Protein AF-A0A3N9MRG6-F1 (afdb_monomer)

Mean predicted aligned error: 3.32 Å

Solvent-accessible surface area (backbone atoms only — not comparable to full-atom values): 5656 Å² total; per-residue (Å²): 113,73,71,58,57,51,52,53,51,52,53,54,49,51,52,50,52,54,54,47,49,51,66,71,36,33,59,26,84,88,84,50,40,54,52,43,37,60,48,99,85,53,45,60,47,83,92,43,55,32,41,38,70,58,46,54,49,49,22,51,50,24,46,52,46,20,74,74,70,67,45,64,70,30,45,54,52,16,50,41,28,47,52,37,44,62,73,69,32,42,37,87,88,81,56,62,68,47,71,60,46,127

Secondary structure (DSSP, 8-state):
-HHHHHHHHHHHHHHHHHHHHHHHHSB-TTTSSB-S-B-TTSPBPTT--EEHHHHHHHHHHHHHHHHHH--HHHHHHHHHHHHHIIIIIB-TTT-SB-SEE-

pLDDT: mean 95.83, std 6.12, range [58.28, 98.81]

Radius of gyration: 15.61 Å; Cα contacts (8 Å, |Δi|>4): 118; chains: 1; bounding box: 28×28×54 Å

Sequence (102 aa):
MLRNNQLISELHGELKNLLGFWSEHAVDEEFGGFAGEVDSSGKMVPAAEKGLVLNARILWSFSVAYNFLKDEKYLELAHRAYQYLINFFWDKENGGLVWAVD

Structure (mmCIF, N/CA/C/O backbone):
data_AF-A0A3N9MRG6-F1
#
_entry.id   AF-A0A3N9MRG6-F1
#
loop_
_atom_site.group_PDB
_atom_site.id
_atom_site.type_symbol
_atom_site.label_atom_id
_atom_site.label_alt_id
_atom_site.label_comp_id
_atom_site.label_asym_id
_atom_site.label_entity_id
_atom_site.label_seq_id
_atom_site.pdbx_PDB_ins_code
_atom_site.Cartn_x
_atom_site.Cartn_y
_atom_site.Cartn_z
_atom_site.occupancy
_atom_site.B_iso_or_equiv
_atom_site.auth_seq_id
_atom_site.auth_comp_id
_atom_site.auth_asym_id
_atom_site.auth_atom_id
_atom_site.pdbx_PDB_model_num
ATOM 1 N N . MET A 1 1 ? -8.688 -9.570 33.967 1.00 58.28 1 MET A N 1
ATOM 2 C CA . MET A 1 1 ? -9.625 -9.157 32.896 1.00 58.28 1 MET A CA 1
ATOM 3 C C . MET A 1 1 ? -9.386 -7.724 32.410 1.00 58.28 1 MET A C 1
ATOM 5 O O . MET A 1 1 ? -9.201 -7.567 31.216 1.00 58.28 1 MET A O 1
ATOM 9 N N . LEU A 1 2 ? -9.286 -6.703 33.277 1.00 62.84 2 LEU A N 1
ATOM 10 C CA . LEU A 1 2 ? -9.112 -5.290 32.862 1.00 62.84 2 LEU A CA 1
ATOM 11 C C . LEU A 1 2 ? -7.878 -5.006 31.974 1.00 62.84 2 LEU A C 1
ATOM 13 O O . LEU A 1 2 ? -7.993 -4.309 30.974 1.00 62.84 2 LEU A O 1
ATOM 17 N N . ARG A 1 3 ? -6.720 -5.609 32.276 1.00 72.62 3 ARG A N 1
ATOM 18 C CA . ARG A 1 3 ? -5.468 -5.399 31.518 1.00 72.62 3 ARG A CA 1
ATOM 19 C C . ARG A 1 3 ? -5.526 -5.894 30.064 1.00 72.62 3 ARG A C 1
ATOM 21 O O . ARG A 1 3 ? -4.819 -5.371 29.214 1.00 72.62 3 ARG A O 1
ATOM 28 N N . ASN A 1 4 ? -6.369 -6.892 29.782 1.00 83.00 4 ASN A N 1
ATOM 29 C CA . ASN A 1 4 ? -6.471 -7.489 28.449 1.00 83.00 4 ASN A CA 1
ATOM 30 C C . ASN A 1 4 ? -7.311 -6.617 27.505 1.00 83.00 4 ASN A C 1
ATOM 32 O O . ASN A 1 4 ? -6.951 -6.430 26.350 1.00 83.00 4 ASN A O 1
ATOM 36 N N . ASN A 1 5 ? -8.391 -6.021 28.020 1.00 90.88 5 ASN A N 1
ATOM 37 C CA . ASN A 1 5 ? -9.236 -5.118 27.234 1.00 90.88 5 ASN A CA 1
ATOM 38 C C . ASN A 1 5 ? -8.499 -3.823 26.874 1.00 90.88 5 ASN A C 1
ATOM 40 O O . ASN A 1 5 ? -8.683 -3.309 25.774 1.00 90.88 5 ASN A O 1
ATOM 44 N N . GLN A 1 6 ? -7.639 -3.329 27.770 1.00 95.12 6 GLN A N 1
ATOM 45 C CA . GLN A 1 6 ? -6.789 -2.177 27.483 1.00 95.12 6 GLN A CA 1
ATOM 46 C C . GLN A 1 6 ? -5.802 -2.479 26.347 1.00 95.12 6 GLN A C 1
ATOM 48 O O . GLN A 1 6 ? -5.782 -1.747 25.363 1.00 95.12 6 GLN A O 1
ATOM 53 N N . LEU A 1 7 ? -5.064 -3.592 26.431 1.00 96.12 7 LEU A N 1
ATOM 54 C CA . LEU A 1 7 ? -4.118 -3.986 25.382 1.00 96.12 7 LEU A CA 1
ATOM 55 C C . LEU A 1 7 ? -4.810 -4.168 24.022 1.00 96.12 7 LEU A C 1
ATOM 57 O O . LEU A 1 7 ? -4.307 -3.711 23.003 1.00 96.12 7 LEU A O 1
ATOM 61 N N . ILE A 1 8 ? -5.987 -4.803 23.997 1.00 95.12 8 ILE A N 1
ATOM 62 C CA . ILE A 1 8 ? -6.766 -4.965 22.762 1.00 95.12 8 ILE A CA 1
ATOM 63 C C . ILE A 1 8 ? -7.153 -3.602 22.176 1.00 95.12 8 ILE A C 1
ATOM 65 O O . ILE A 1 8 ? -7.094 -3.428 20.960 1.00 95.12 8 ILE A O 1
ATOM 69 N N . SER A 1 9 ? -7.548 -2.639 23.010 1.00 96.19 9 SER A N 1
ATOM 70 C CA . SER A 1 9 ? -7.881 -1.288 22.550 1.00 96.19 9 SER A CA 1
ATOM 71 C C . SER A 1 9 ? -6.661 -0.556 21.987 1.00 96.19 9 SER A C 1
ATOM 73 O O . SER A 1 9 ? -6.774 0.089 20.948 1.00 96.19 9 SER A O 1
ATOM 75 N N . GLU A 1 10 ? -5.505 -0.667 22.644 1.00 97.06 10 GLU A N 1
ATOM 76 C CA . GLU A 1 10 ? -4.244 -0.062 22.195 1.00 97.06 10 GLU A CA 1
ATOM 77 C C . GLU A 1 10 ? -3.804 -0.648 20.846 1.00 97.06 10 GLU A C 1
ATOM 79 O O . GLU A 1 10 ? -3.533 0.098 19.909 1.00 97.06 10 GLU A O 1
ATOM 84 N N . LEU A 1 11 ? -3.848 -1.976 20.690 1.00 96.75 11 LEU A N 1
ATOM 85 C CA . LEU A 1 11 ? -3.510 -2.646 19.429 1.00 96.75 11 LEU A CA 1
ATOM 86 C C . LEU A 1 11 ? -4.474 -2.288 18.287 1.00 96.75 11 LEU A C 1
ATOM 88 O O . LEU A 1 11 ? -4.040 -2.141 17.147 1.00 96.75 11 LEU A O 1
ATOM 92 N N . HIS A 1 12 ? -5.769 -2.114 18.571 1.00 96.00 12 HIS A N 1
ATOM 93 C CA . HIS A 1 12 ? -6.715 -1.602 17.573 1.00 96.00 12 HIS A CA 1
ATOM 94 C C . HIS A 1 12 ? -6.411 -0.156 17.170 1.00 96.0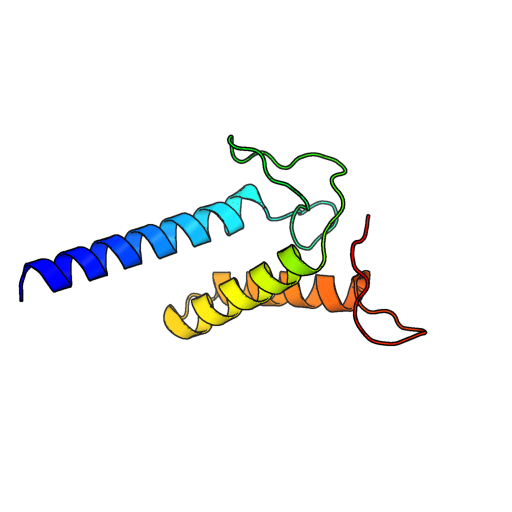0 12 HIS A C 1
ATOM 96 O O . HIS A 1 12 ?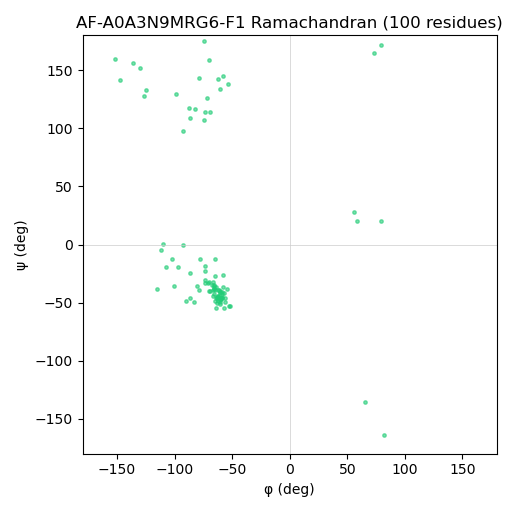 -6.587 0.194 16.002 1.00 96.00 12 HIS A O 1
ATOM 102 N N . GLY A 1 13 ? -5.979 0.677 18.120 1.00 97.44 13 GLY A N 1
ATOM 103 C CA . GLY A 1 13 ? -5.519 2.036 17.847 1.00 97.44 13 GLY A CA 1
ATOM 104 C C . GLY A 1 13 ? -4.315 2.032 16.910 1.00 97.44 13 GLY A C 1
ATOM 105 O O . GLY A 1 13 ? -4.361 2.655 15.853 1.00 97.44 13 GLY A O 1
ATOM 106 N N . GLU A 1 14 ? -3.292 1.242 17.231 1.00 97.75 14 GLU A N 1
ATOM 107 C CA . GLU A 1 14 ? -2.084 1.152 16.406 1.00 97.75 14 GLU A CA 1
ATOM 108 C C . GLU A 1 14 ? -2.336 0.542 15.026 1.00 97.75 14 GLU A C 1
ATOM 110 O O . GLU A 1 14 ? -1.775 1.009 14.037 1.00 97.75 14 GLU A O 1
ATOM 115 N N . LEU A 1 15 ? -3.240 -0.437 14.911 1.00 97.25 15 LEU A N 1
ATOM 116 C CA . LEU A 1 15 ? -3.677 -0.935 13.606 1.00 97.25 15 LEU A CA 1
ATOM 117 C C . LEU A 1 15 ? -4.231 0.204 12.736 1.00 97.25 15 LEU A C 1
ATOM 119 O O . LEU A 1 15 ? -3.865 0.316 11.567 1.00 97.25 15 LEU A O 1
ATOM 123 N N . LYS A 1 16 ? -5.091 1.062 13.298 1.00 96.94 16 LYS A N 1
ATOM 124 C CA . LYS A 1 16 ? -5.651 2.210 12.570 1.00 96.94 16 LYS A CA 1
ATOM 125 C C . LYS A 1 16 ? -4.585 3.246 12.222 1.00 96.94 16 LYS A C 1
ATOM 127 O O . LYS A 1 16 ? -4.613 3.750 11.105 1.00 96.94 16 LYS A O 1
ATOM 132 N N . ASN A 1 17 ? -3.639 3.513 13.124 1.00 97.56 17 ASN A N 1
ATOM 133 C CA . ASN A 1 17 ? -2.521 4.426 12.866 1.00 97.56 17 ASN A CA 1
ATOM 134 C C . ASN A 1 17 ? -1.661 3.937 11.691 1.00 97.56 17 ASN A C 1
ATOM 136 O O . ASN A 1 17 ? -1.377 4.703 10.773 1.00 97.56 17 ASN A O 1
ATOM 140 N N . LEU A 1 18 ? -1.301 2.649 11.681 1.00 97.12 18 LEU A N 1
ATOM 141 C CA . LEU A 1 18 ? -0.507 2.043 10.610 1.00 97.12 18 LEU A CA 1
ATOM 142 C C . LEU A 1 18 ? -1.250 2.068 9.269 1.00 97.12 18 LEU A C 1
ATOM 144 O O . LEU A 1 18 ? -0.676 2.463 8.257 1.00 97.12 18 LEU A O 1
ATOM 148 N N . LEU A 1 19 ? -2.531 1.684 9.247 1.00 98.06 19 LEU A N 1
ATOM 149 C CA . LEU A 1 19 ? -3.346 1.743 8.028 1.00 98.06 19 LEU A CA 1
ATOM 150 C C . LEU A 1 19 ? -3.509 3.184 7.522 1.00 98.06 19 LEU A C 1
ATOM 152 O O . LEU A 1 19 ? -3.455 3.410 6.314 1.00 98.06 19 LEU A O 1
ATOM 156 N N . GLY A 1 20 ? -3.673 4.142 8.441 1.00 97.69 20 GLY A N 1
ATOM 157 C CA . GLY A 1 20 ? -3.701 5.574 8.154 1.00 97.69 20 GLY A CA 1
ATOM 158 C C . GLY A 1 20 ? -2.430 6.017 7.443 1.00 97.69 20 GLY A C 1
ATOM 159 O O . GLY A 1 20 ? -2.516 6.486 6.309 1.00 97.69 20 GLY A O 1
ATOM 160 N N . PHE A 1 21 ? -1.267 5.735 8.040 1.00 97.56 21 PHE A N 1
ATOM 161 C CA . PHE A 1 21 ? 0.036 6.093 7.481 1.00 97.56 21 PHE A CA 1
ATOM 162 C C . PHE A 1 21 ? 0.199 5.626 6.027 1.00 97.56 21 PHE A C 1
ATOM 164 O O . PHE A 1 21 ? 0.470 6.434 5.143 1.00 97.56 21 PHE A O 1
ATOM 171 N N . TRP A 1 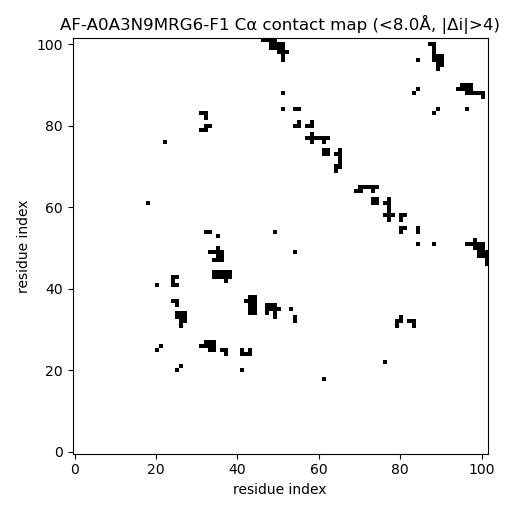22 ? -0.033 4.340 5.746 1.00 98.00 22 TRP A N 1
ATOM 172 C CA . TRP A 1 22 ? 0.109 3.807 4.385 1.00 98.00 22 TRP A CA 1
ATOM 173 C C . TRP A 1 22 ? -0.917 4.389 3.407 1.00 98.00 22 TRP A C 1
ATOM 175 O O . TRP A 1 22 ? -0.599 4.599 2.240 1.00 98.00 22 TRP A O 1
ATOM 185 N N . SER A 1 23 ? -2.138 4.669 3.868 1.00 97.75 23 SER A N 1
ATOM 186 C CA . SER A 1 23 ? -3.177 5.256 3.016 1.00 97.75 23 SER A CA 1
ATOM 187 C C . SER A 1 23 ? -2.961 6.737 2.694 1.00 97.75 23 SER A C 1
ATOM 189 O O . SER A 1 23 ? -3.510 7.216 1.709 1.00 97.75 23 SER A O 1
ATOM 191 N N . GLU A 1 24 ? -2.201 7.456 3.522 1.00 97.06 24 GLU A N 1
ATOM 192 C CA . GLU A 1 24 ? -1.979 8.901 3.389 1.00 97.06 24 GLU A CA 1
ATOM 193 C C . GLU A 1 24 ? -0.628 9.228 2.748 1.00 97.06 24 GLU A C 1
ATOM 195 O O . GLU A 1 24 ? -0.533 10.173 1.971 1.00 97.06 24 GLU A O 1
ATOM 200 N N . HIS A 1 25 ? 0.408 8.440 3.043 1.00 97.62 25 HIS A N 1
ATOM 201 C CA . HIS A 1 25 ? 1.786 8.768 2.671 1.00 97.62 25 HIS A CA 1
ATOM 202 C C . HIS A 1 25 ? 2.360 7.923 1.536 1.00 97.62 25 HIS A C 1
ATOM 204 O O . HIS A 1 25 ? 3.360 8.320 0.946 1.00 97.62 25 HIS A O 1
ATOM 210 N N . ALA A 1 26 ? 1.778 6.758 1.240 1.00 97.06 26 ALA A N 1
ATOM 211 C CA . ALA A 1 26 ? 2.349 5.822 0.270 1.00 97.06 26 ALA A CA 1
ATOM 212 C C . ALA A 1 26 ? 1.527 5.681 -1.016 1.00 97.06 26 ALA A C 1
ATOM 214 O O . ALA A 1 26 ? 1.950 4.961 -1.916 1.00 97.06 26 ALA A O 1
ATOM 215 N N . VAL A 1 27 ? 0.356 6.317 -1.112 1.00 97.94 27 VAL A N 1
ATOM 216 C CA . VAL A 1 27 ? -0.466 6.281 -2.328 1.00 97.94 27 VAL A CA 1
ATOM 217 C C . VAL A 1 27 ? 0.186 7.157 -3.394 1.00 97.94 27 VAL A C 1
ATOM 219 O O . VAL A 1 27 ? 0.259 8.375 -3.257 1.00 97.94 27 VAL A O 1
ATOM 222 N N . ASP A 1 28 ? 0.646 6.523 -4.468 1.00 97.31 28 ASP A N 1
ATOM 223 C CA . ASP A 1 28 ? 1.274 7.212 -5.592 1.00 97.31 28 ASP A CA 1
ATOM 224 C C . ASP A 1 28 ? 0.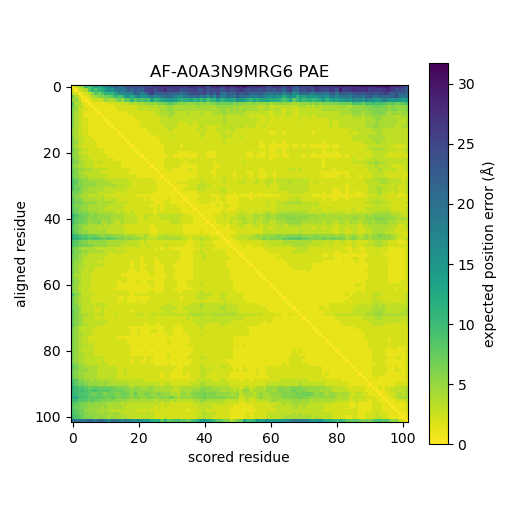218 7.541 -6.648 1.00 97.31 28 ASP A C 1
ATOM 226 O O . ASP A 1 28 ? -0.161 6.674 -7.437 1.00 97.31 28 ASP A O 1
ATOM 230 N N . GLU A 1 29 ? -0.288 8.773 -6.640 1.00 95.88 29 GLU A N 1
ATOM 231 C CA . GLU A 1 29 ? -1.296 9.253 -7.596 1.00 95.88 29 GLU A CA 1
ATOM 232 C C . GLU A 1 29 ? -0.739 9.604 -8.980 1.00 95.88 29 GLU A C 1
ATOM 234 O O . GLU A 1 29 ? -1.523 9.772 -9.912 1.00 95.88 29 GLU A O 1
ATOM 239 N N . GLU A 1 30 ? 0.583 9.695 -9.141 1.00 94.62 30 GLU A N 1
ATOM 240 C CA . GLU A 1 30 ? 1.207 10.037 -10.422 1.00 94.62 30 GLU A CA 1
ATOM 241 C C . GLU A 1 30 ? 1.345 8.797 -11.310 1.00 94.62 30 GLU A C 1
ATOM 243 O O . GLU A 1 30 ? 0.899 8.803 -12.459 1.00 94.62 30 GLU A O 1
ATOM 248 N N . PHE A 1 31 ? 1.890 7.707 -10.761 1.00 94.75 31 PHE A N 1
ATOM 249 C CA . PHE A 1 31 ? 2.138 6.467 -11.511 1.00 94.75 31 PHE A CA 1
ATOM 250 C C . PHE A 1 31 ? 1.226 5.307 -11.099 1.00 94.75 31 PHE A C 1
ATOM 252 O O . PHE A 1 31 ? 1.315 4.209 -11.652 1.00 94.75 31 PHE A O 1
ATOM 259 N N . GLY A 1 32 ? 0.325 5.529 -10.142 1.00 95.44 32 GLY A N 1
ATOM 260 C CA . GLY A 1 32 ? -0.585 4.509 -9.636 1.00 95.44 32 GLY A CA 1
ATOM 261 C C . GLY A 1 32 ? 0.072 3.553 -8.637 1.00 95.44 32 GLY A C 1
ATOM 262 O O . GLY A 1 32 ? 1.284 3.544 -8.415 1.00 95.44 32 GLY A O 1
ATOM 263 N N . GLY A 1 33 ? -0.754 2.705 -8.020 1.00 96.81 33 GLY A N 1
ATOM 264 C CA . GLY A 1 33 ? -0.286 1.782 -6.986 1.00 96.81 33 GLY A CA 1
ATOM 265 C C . GLY A 1 33 ? 0.206 2.528 -5.746 1.00 96.81 33 GLY A C 1
ATOM 266 O O . GLY A 1 33 ? -0.467 3.448 -5.272 1.00 96.81 33 GLY A O 1
ATOM 267 N N . PHE A 1 34 ? 1.354 2.101 -5.222 1.00 97.94 34 PHE A N 1
ATOM 268 C CA . PHE A 1 34 ? 1.987 2.660 -4.031 1.00 97.94 34 PHE A CA 1
ATOM 269 C C . PHE A 1 34 ? 3.463 2.961 -4.297 1.00 97.94 34 PHE A C 1
ATOM 271 O O . PHE A 1 34 ? 4.087 2.292 -5.122 1.00 97.94 34 PHE A O 1
ATOM 278 N N . ALA A 1 35 ? 4.015 3.948 -3.594 1.00 97.31 35 ALA A N 1
ATOM 279 C CA . ALA A 1 35 ? 5.422 4.321 -3.688 1.00 97.31 35 ALA A CA 1
ATOM 280 C C . ALA A 1 35 ? 6.353 3.146 -3.351 1.00 97.31 35 ALA A C 1
ATOM 282 O O . ALA A 1 35 ? 6.061 2.341 -2.463 1.00 97.31 35 ALA A O 1
ATOM 283 N N . GLY A 1 36 ? 7.495 3.076 -4.042 1.00 96.50 36 GLY A N 1
ATOM 284 C CA . GLY A 1 36 ? 8.544 2.094 -3.760 1.00 96.50 36 GLY A CA 1
ATOM 285 C C . GLY A 1 36 ? 9.217 2.313 -2.404 1.00 96.50 36 GLY A C 1
ATOM 286 O O . GLY A 1 36 ? 9.575 1.353 -1.722 1.00 96.50 36 GLY A O 1
ATOM 287 N N . GLU A 1 37 ? 9.314 3.573 -1.976 1.00 96.94 37 GLU A N 1
ATOM 288 C CA . GLU A 1 37 ? 9.897 3.967 -0.699 1.00 96.94 37 GLU A CA 1
ATOM 289 C C . GLU A 1 37 ? 9.203 5.215 -0.131 1.00 96.94 37 GLU A C 1
ATOM 291 O O . GLU A 1 37 ? 8.860 6.155 -0.855 1.00 96.94 37 GLU A O 1
ATOM 296 N N . VAL A 1 38 ? 9.019 5.222 1.190 1.00 96.75 38 VAL A N 1
ATOM 297 C CA . VAL A 1 38 ? 8.576 6.375 1.980 1.00 96.75 38 VAL A CA 1
ATOM 298 C C . VAL A 1 38 ? 9.591 6.572 3.099 1.00 96.75 38 VAL A C 1
ATOM 300 O O . VAL A 1 38 ? 9.902 5.625 3.825 1.00 96.75 38 VAL A O 1
ATOM 303 N N . ASP A 1 39 ? 10.118 7.786 3.230 1.00 95.38 39 ASP A N 1
ATOM 304 C CA . ASP A 1 39 ? 11.119 8.104 4.240 1.00 95.38 39 ASP A CA 1
ATOM 305 C C . ASP A 1 39 ? 10.517 8.212 5.656 1.00 95.38 39 ASP A C 1
ATOM 307 O O . ASP A 1 39 ? 9.303 8.149 5.872 1.00 95.38 39 ASP A O 1
ATOM 311 N N . SER A 1 40 ? 11.378 8.401 6.657 1.00 93.44 40 SER A N 1
ATOM 312 C CA . SER A 1 40 ? 10.965 8.502 8.064 1.00 93.44 40 SER A CA 1
ATOM 313 C C . SER A 1 40 ? 10.094 9.722 8.385 1.00 93.44 40 SER A C 1
ATOM 315 O O . SER A 1 40 ? 9.512 9.776 9.467 1.00 93.44 40 SER A O 1
ATOM 317 N N . SER A 1 41 ? 9.994 10.692 7.472 1.00 94.81 41 SER A N 1
ATOM 318 C CA . SER A 1 41 ? 9.106 11.851 7.586 1.00 94.81 41 SER A CA 1
ATOM 319 C C . SER A 1 41 ? 7.740 11.631 6.925 1.00 94.81 41 SER A C 1
ATOM 321 O O . SER A 1 41 ? 6.890 12.519 6.981 1.00 94.81 41 SER A O 1
ATOM 323 N N . GLY A 1 42 ? 7.506 10.459 6.322 1.00 93.75 42 GLY A N 1
ATOM 324 C CA . GLY A 1 42 ? 6.282 10.167 5.577 1.00 93.75 42 GLY A CA 1
ATOM 325 C C . GLY A 1 42 ? 6.284 10.763 4.170 1.00 93.75 42 GLY A C 1
ATOM 326 O O . GLY A 1 42 ? 5.216 10.955 3.586 1.00 93.75 42 GLY A O 1
ATOM 327 N N . LYS A 1 43 ? 7.457 11.097 3.619 1.00 96.94 43 LYS A N 1
ATOM 328 C CA . LYS A 1 43 ? 7.579 11.616 2.258 1.00 96.94 43 LYS A CA 1
ATOM 329 C C . LYS A 1 43 ? 7.987 10.495 1.305 1.00 96.94 43 LYS A C 1
ATOM 331 O O . LYS A 1 43 ? 8.963 9.790 1.548 1.00 96.94 43 LYS A O 1
ATOM 336 N N . MET A 1 44 ? 7.259 10.358 0.199 1.00 96.94 44 MET A N 1
ATOM 337 C CA . MET A 1 44 ? 7.631 9.443 -0.883 1.00 96.94 44 MET A CA 1
ATOM 338 C C . MET A 1 44 ? 8.993 9.836 -1.465 1.00 96.94 44 MET A C 1
ATOM 340 O O . MET A 1 44 ? 9.233 11.016 -1.748 1.00 96.94 44 MET A O 1
ATOM 344 N N . VAL A 1 45 ? 9.872 8.853 -1.656 1.00 96.50 45 VAL A N 1
ATOM 345 C CA . VAL A 1 45 ? 11.161 9.060 -2.323 1.00 96.50 45 VAL A CA 1
ATOM 346 C C . VAL A 1 45 ? 10.926 9.019 -3.836 1.00 96.50 45 VAL A C 1
ATOM 348 O O . VAL A 1 45 ? 10.493 7.987 -4.353 1.00 96.50 45 VAL A O 1
ATOM 351 N N . PRO A 1 46 ? 11.164 10.125 -4.568 1.00 92.00 46 PRO A N 1
ATOM 352 C CA . PRO A 1 46 ? 10.916 10.162 -6.005 1.00 92.00 46 PRO A CA 1
ATOM 353 C C . PRO A 1 46 ? 11.792 9.154 -6.750 1.00 92.00 46 PRO A C 1
ATOM 355 O O . PRO A 1 46 ? 12.967 9.006 -6.417 1.00 92.00 46 PRO A O 1
ATOM 358 N N . ALA A 1 47 ? 11.231 8.524 -7.785 1.00 89.88 47 ALA A N 1
ATOM 359 C CA . ALA A 1 47 ? 11.923 7.555 -8.63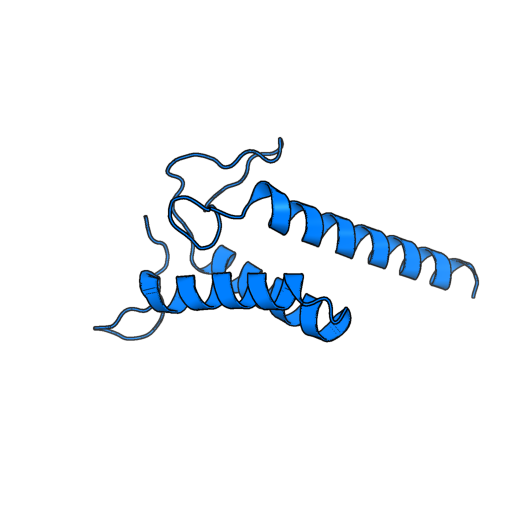9 1.00 89.88 47 ALA A CA 1
ATOM 360 C C . ALA A 1 47 ? 12.508 6.332 -7.897 1.00 89.88 47 ALA A C 1
ATOM 362 O O . ALA A 1 47 ? 13.410 5.674 -8.411 1.00 89.88 47 ALA A O 1
ATOM 363 N N . ALA A 1 48 ? 12.014 6.020 -6.695 1.00 95.56 48 ALA A N 1
ATOM 364 C CA . ALA A 1 48 ? 12.319 4.756 -6.040 1.00 95.56 48 ALA A CA 1
ATOM 365 C C . ALA A 1 48 ? 11.581 3.609 -6.748 1.00 95.56 48 ALA A C 1
ATOM 367 O O . ALA A 1 48 ? 10.355 3.656 -6.877 1.00 95.56 48 ALA A O 1
ATOM 368 N N . GLU A 1 49 ? 12.323 2.576 -7.155 1.00 96.88 49 GLU A N 1
ATOM 369 C CA . GLU A 1 49 ? 11.763 1.370 -7.774 1.00 96.88 49 GLU A CA 1
ATOM 370 C C . GLU A 1 49 ? 10.667 0.753 -6.895 1.00 96.88 49 GLU A C 1
ATOM 372 O O . GLU A 1 49 ? 10.797 0.609 -5.672 1.00 96.88 49 GLU A O 1
ATOM 377 N N . LYS A 1 50 ? 9.581 0.315 -7.527 1.00 97.75 50 LYS A N 1
ATOM 378 C CA . LYS A 1 50 ? 8.486 -0.370 -6.846 1.00 97.75 50 LYS A CA 1
ATOM 379 C C . LYS A 1 50 ? 8.789 -1.857 -6.778 1.00 97.75 50 LYS A C 1
ATOM 381 O O . LYS A 1 50 ? 8.704 -2.582 -7.764 1.00 97.75 50 LYS A O 1
ATOM 386 N N . GLY A 1 51 ? 9.094 -2.337 -5.575 1.00 98.06 51 GLY A N 1
ATOM 387 C CA . GLY A 1 51 ? 9.332 -3.756 -5.316 1.00 98.06 51 GLY A CA 1
ATOM 388 C C . GLY A 1 51 ? 8.043 -4.581 -5.210 1.00 98.06 51 GLY A C 1
ATOM 389 O O . GLY A 1 51 ? 7.048 -4.152 -4.610 1.00 98.06 51 GLY A O 1
ATOM 390 N N . LEU A 1 52 ? 8.086 -5.815 -5.716 1.00 98.44 52 LEU A N 1
ATOM 391 C CA . LEU A 1 52 ? 6.969 -6.764 -5.692 1.00 98.44 52 LEU A CA 1
ATOM 392 C C . LEU A 1 52 ? 6.529 -7.089 -4.268 1.00 98.44 52 LEU A C 1
ATOM 394 O O . LEU A 1 52 ? 5.340 -7.072 -3.952 1.00 98.44 52 LEU A O 1
ATOM 398 N N . VAL A 1 53 ? 7.493 -7.393 -3.397 1.00 98.19 53 VAL A N 1
ATOM 399 C CA . VAL A 1 53 ? 7.213 -7.845 -2.028 1.00 98.19 53 VAL A CA 1
ATOM 400 C C . VAL A 1 53 ? 6.446 -6.781 -1.245 1.00 98.19 53 VAL A C 1
ATOM 402 O O . VAL A 1 53 ? 5.514 -7.118 -0.514 1.00 98.19 53 VAL A O 1
ATOM 405 N N . LEU A 1 54 ? 6.806 -5.505 -1.413 1.00 97.69 54 LEU A N 1
ATOM 406 C CA . LEU A 1 54 ? 6.106 -4.388 -0.783 1.00 97.69 54 LEU A CA 1
ATOM 407 C C . LEU A 1 54 ? 4.665 -4.295 -1.297 1.00 97.69 54 LEU A C 1
ATOM 409 O O . LEU A 1 54 ? 3.729 -4.373 -0.505 1.00 97.69 54 LEU A O 1
ATOM 413 N N . ASN A 1 55 ? 4.482 -4.212 -2.616 1.00 98.25 55 ASN A N 1
ATOM 414 C CA . ASN A 1 55 ? 3.161 -4.053 -3.230 1.00 98.25 55 ASN A CA 1
ATOM 415 C C . ASN A 1 55 ? 2.222 -5.235 -2.921 1.00 98.25 55 ASN A C 1
ATOM 417 O O . ASN A 1 55 ? 1.051 -5.0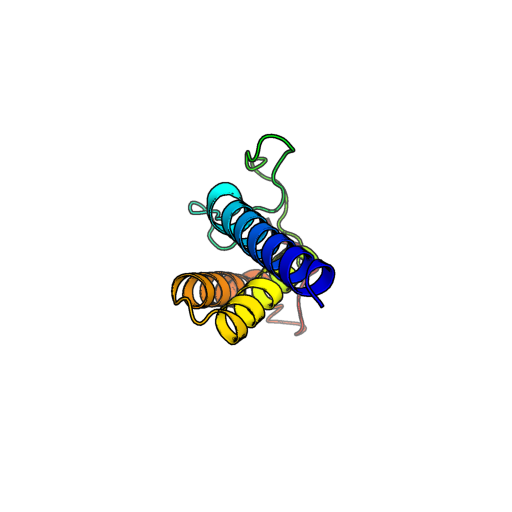35 -2.593 1.00 98.25 55 ASN A O 1
ATOM 421 N N . ALA A 1 56 ? 2.739 -6.466 -2.921 1.00 98.50 56 ALA A N 1
ATOM 422 C CA . ALA A 1 56 ? 1.981 -7.653 -2.531 1.00 98.50 56 ALA A CA 1
ATOM 423 C C . ALA A 1 56 ? 1.566 -7.628 -1.048 1.00 98.50 56 ALA A C 1
ATOM 425 O O . ALA A 1 56 ? 0.444 -8.010 -0.707 1.00 98.50 56 ALA A O 1
ATOM 426 N N . ARG A 1 57 ? 2.437 -7.146 -0.150 1.00 98.62 57 ARG A N 1
ATOM 427 C CA . ARG A 1 57 ? 2.110 -6.992 1.277 1.00 98.62 57 ARG A CA 1
ATOM 428 C C . ARG A 1 57 ? 1.114 -5.870 1.529 1.00 98.62 57 ARG A C 1
ATOM 430 O O . ARG A 1 57 ? 0.284 -6.019 2.423 1.00 98.62 57 ARG A O 1
ATOM 437 N N . ILE A 1 58 ? 1.152 -4.796 0.745 1.00 98.50 58 ILE A N 1
ATOM 438 C CA . ILE A 1 58 ? 0.152 -3.726 0.800 1.00 98.50 58 ILE A CA 1
ATOM 439 C C . ILE A 1 58 ? -1.219 -4.269 0.383 1.00 98.50 58 ILE A C 1
ATOM 441 O O . ILE A 1 58 ? -2.182 -4.111 1.137 1.00 98.50 58 ILE A O 1
ATOM 445 N N . LEU A 1 59 ? -1.297 -4.996 -0.743 1.00 98.81 59 LEU A N 1
ATOM 446 C CA . LEU A 1 59 ? -2.523 -5.684 -1.167 1.00 98.81 59 LEU A CA 1
ATOM 447 C C . LEU A 1 59 ? -3.072 -6.574 -0.048 1.00 98.81 59 LEU A C 1
ATOM 449 O O . LEU A 1 59 ? -4.241 -6.456 0.324 1.00 98.81 59 LEU A O 1
ATOM 453 N N . TRP A 1 60 ? -2.234 -7.456 0.501 1.00 98.75 60 TRP A N 1
ATOM 454 C CA . TRP A 1 60 ? -2.648 -8.364 1.568 1.00 98.75 60 TRP A CA 1
ATOM 455 C C . TRP A 1 60 ? -3.145 -7.605 2.805 1.00 98.75 60 TRP A C 1
ATOM 457 O O . TRP A 1 60 ? -4.217 -7.913 3.324 1.00 98.75 60 TRP A O 1
ATOM 467 N N . SER A 1 61 ? -2.409 -6.580 3.239 1.00 98.56 61 SER A N 1
ATOM 468 C CA . SER A 1 61 ? -2.723 -5.811 4.447 1.00 98.56 61 SER A CA 1
ATOM 469 C C . SER A 1 61 ? -4.071 -5.109 4.333 1.00 98.56 61 SER A C 1
ATOM 471 O O . SER A 1 61 ? -4.911 -5.263 5.219 1.00 98.56 61 SER A O 1
ATOM 473 N N . PHE A 1 62 ? -4.325 -4.405 3.226 1.00 98.81 62 PHE A N 1
ATOM 474 C CA . PHE A 1 62 ? -5.608 -3.732 3.022 1.00 98.81 62 PHE A CA 1
ATOM 475 C C . PHE A 1 62 ? -6.761 -4.714 2.779 1.00 98.81 62 PHE A C 1
ATOM 477 O O . PHE A 1 62 ? -7.865 -4.486 3.271 1.00 98.81 62 PHE A O 1
ATOM 484 N N . SER A 1 63 ? -6.504 -5.861 2.139 1.00 98.75 63 SER A N 1
ATOM 485 C CA . SER A 1 63 ? -7.510 -6.926 1.992 1.00 98.75 63 SER A CA 1
ATOM 486 C C . SER A 1 63 ? -7.951 -7.481 3.352 1.00 98.75 63 SER A C 1
ATOM 488 O O . SER A 1 63 ? -9.142 -7.665 3.613 1.00 98.75 63 SER A O 1
ATOM 490 N N . VAL A 1 64 ? -6.995 -7.738 4.250 1.00 98.31 64 VAL A N 1
ATOM 491 C CA . VAL A 1 64 ? -7.283 -8.227 5.606 1.00 98.31 64 VAL A CA 1
ATOM 492 C C . VAL A 1 64 ? -7.929 -7.135 6.458 1.00 98.31 64 VAL A C 1
ATOM 494 O O . VAL A 1 64 ? -8.888 -7.420 7.176 1.00 98.31 64 VAL A O 1
ATOM 497 N N . ALA A 1 65 ? -7.466 -5.888 6.343 1.00 98.44 65 ALA A N 1
ATOM 498 C CA . ALA A 1 65 ? -8.063 -4.748 7.031 1.00 98.44 65 ALA A CA 1
ATOM 499 C C . ALA A 1 65 ? -9.534 -4.563 6.646 1.00 98.44 65 ALA A C 1
ATOM 501 O O . ALA A 1 65 ? -10.372 -4.439 7.536 1.00 98.44 65 ALA A O 1
ATOM 502 N N . TYR A 1 66 ? -9.876 -4.637 5.355 1.00 98.62 66 TYR A N 1
ATOM 503 C CA . TYR A 1 66 ? -11.272 -4.622 4.917 1.00 98.62 66 TYR A CA 1
ATOM 504 C C . TYR A 1 66 ? -12.057 -5.793 5.508 1.00 98.62 66 TYR A C 1
ATOM 506 O O . TYR A 1 66 ? -13.136 -5.604 6.065 1.00 98.62 66 TYR A O 1
ATOM 514 N N . ASN A 1 67 ? -11.511 -7.011 5.455 1.00 98.00 67 ASN A N 1
ATOM 515 C CA . ASN A 1 67 ? -12.195 -8.181 5.998 1.00 98.00 67 ASN A CA 1
ATOM 516 C C . ASN A 1 67 ? -12.536 -8.043 7.486 1.00 98.00 67 ASN A C 1
ATOM 518 O O . ASN A 1 67 ? -13.607 -8.499 7.891 1.00 98.00 67 ASN A O 1
ATOM 522 N N . PHE A 1 68 ? -11.656 -7.412 8.263 1.00 97.00 68 PHE A N 1
ATOM 523 C CA . PHE A 1 68 ? -11.807 -7.242 9.704 1.00 97.00 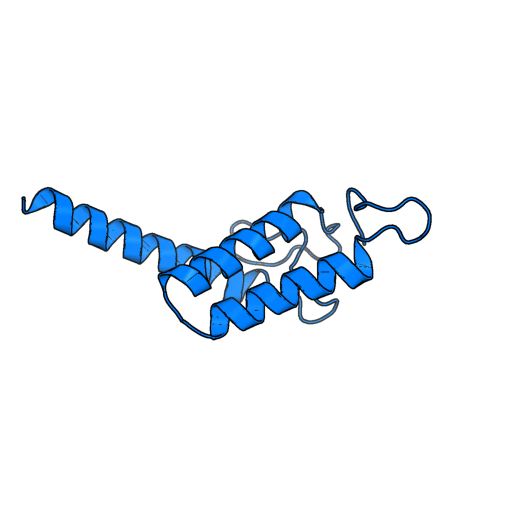68 PHE A CA 1
ATOM 524 C C . PHE A 1 68 ? -12.620 -5.997 10.100 1.00 97.00 68 PHE A C 1
ATOM 526 O O . PHE A 1 68 ? -13.501 -6.093 10.950 1.00 97.00 68 PHE A O 1
ATOM 533 N N . LEU A 1 69 ? -12.344 -4.840 9.490 1.00 96.62 69 LEU A N 1
ATOM 534 C CA . LEU A 1 69 ? -12.915 -3.540 9.872 1.00 96.62 69 LEU A CA 1
ATOM 535 C C . LEU A 1 69 ? -14.131 -3.130 9.031 1.00 96.62 69 LEU A C 1
ATOM 537 O O . LEU A 1 69 ? -14.896 -2.280 9.475 1.00 96.62 69 LEU A O 1
ATOM 541 N N . LYS A 1 70 ? -14.313 -3.727 7.845 1.00 97.44 70 LYS A N 1
ATOM 542 C CA . LYS A 1 70 ? -15.405 -3.439 6.895 1.00 97.44 70 LYS A CA 1
ATOM 543 C C . LYS A 1 70 ? -15.507 -1.970 6.462 1.00 97.44 70 LYS A C 1
ATOM 545 O O . LYS A 1 70 ? -16.584 -1.505 6.110 1.00 97.44 70 LYS A O 1
ATOM 550 N N . ASP A 1 71 ? -14.385 -1.256 6.468 1.00 98.00 71 ASP A N 1
ATOM 551 C CA . ASP A 1 71 ? -14.282 0.094 5.912 1.00 98.00 71 ASP A CA 1
ATOM 552 C C . ASP A 1 71 ? -13.938 0.013 4.419 1.00 98.00 71 ASP A C 1
ATOM 554 O O . ASP A 1 71 ? -12.878 -0.500 4.045 1.00 98.00 71 ASP A O 1
ATOM 558 N N . GLU A 1 72 ? -14.840 0.510 3.573 1.00 98.38 72 GLU A N 1
ATOM 559 C CA . GLU A 1 72 ? -14.727 0.472 2.110 1.00 98.38 72 GLU A CA 1
ATOM 560 C C . GLU A 1 72 ? -13.456 1.158 1.586 1.00 98.38 72 GLU A C 1
ATOM 562 O O . GLU A 1 72 ? -12.900 0.710 0.582 1.00 98.38 72 GLU A O 1
ATOM 567 N N . LYS A 1 73 ? -12.890 2.136 2.313 1.00 98.25 73 LYS A N 1
ATOM 568 C CA . LYS A 1 73 ? -11.591 2.738 1.960 1.00 98.25 73 LYS A CA 1
ATOM 569 C C . LYS A 1 73 ? -10.495 1.675 1.822 1.00 98.25 73 LYS A C 1
ATOM 571 O O . LYS A 1 73 ? -9.635 1.761 0.947 1.00 98.25 73 LYS A O 1
ATOM 576 N N . TYR A 1 74 ? -10.502 0.651 2.677 1.00 98.62 74 TYR A N 1
ATOM 577 C CA . TYR A 1 74 ? -9.505 -0.420 2.610 1.00 98.62 74 TYR A CA 1
ATOM 578 C C . TYR A 1 74 ? -9.747 -1.366 1.433 1.00 98.62 74 TYR A C 1
ATOM 580 O O . TYR A 1 74 ? -8.782 -1.888 0.877 1.00 98.62 74 TYR A O 1
ATOM 588 N N . LEU A 1 75 ? -11.001 -1.559 1.012 1.00 98.75 75 LEU A N 1
ATOM 589 C CA . LEU A 1 75 ? -11.303 -2.327 -0.194 1.00 98.75 75 LEU A CA 1
ATOM 590 C C . LEU A 1 75 ? -10.796 -1.599 -1.445 1.00 98.75 75 LEU A C 1
ATOM 592 O O . LEU A 1 75 ? -10.156 -2.214 -2.297 1.00 98.75 75 LEU A O 1
ATOM 596 N N . GLU A 1 76 ? -11.014 -0.287 -1.530 1.00 98.69 76 GLU A N 1
ATOM 597 C CA . GLU A 1 76 ? -10.522 0.550 -2.630 1.00 98.69 76 GLU A CA 1
ATOM 598 C C . GLU A 1 76 ? -8.990 0.506 -2.736 1.00 98.69 76 GLU A C 1
ATOM 600 O O . GLU A 1 76 ? -8.439 0.282 -3.816 1.00 98.69 76 GLU A O 1
ATOM 605 N N . LEU A 1 77 ? -8.288 0.630 -1.605 1.00 98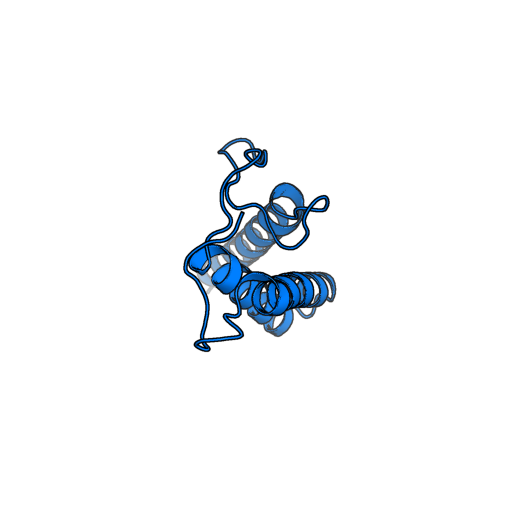.81 77 LEU A N 1
ATOM 606 C CA . LEU A 1 77 ? -6.825 0.546 -1.552 1.00 98.81 77 LEU A CA 1
ATOM 607 C C . LEU A 1 77 ? -6.302 -0.854 -1.906 1.00 98.81 77 LEU A C 1
ATOM 609 O O . LEU A 1 77 ? -5.297 -0.977 -2.611 1.00 98.81 77 LEU A O 1
ATOM 613 N N . ALA A 1 78 ? -6.993 -1.913 -1.475 1.00 98.81 78 ALA A N 1
ATOM 614 C CA . ALA A 1 78 ? -6.673 -3.278 -1.883 1.00 98.81 78 ALA A CA 1
ATOM 615 C C . ALA A 1 78 ? -6.846 -3.454 -3.400 1.00 98.81 78 ALA A C 1
ATOM 617 O O . ALA A 1 78 ? -5.953 -3.977 -4.068 1.00 98.81 78 ALA A O 1
ATOM 618 N N . HIS A 1 79 ? -7.943 -2.957 -3.977 1.00 98.75 79 HIS A N 1
ATOM 619 C CA . HIS A 1 79 ? -8.145 -2.980 -5.423 1.00 98.75 79 HIS A CA 1
ATOM 620 C C . HIS A 1 79 ? -7.069 -2.195 -6.170 1.00 98.75 79 HIS A C 1
ATOM 622 O O . HIS A 1 79 ? -6.550 -2.701 -7.164 1.00 98.75 79 HIS A O 1
ATOM 628 N N . ARG A 1 80 ? -6.670 -1.020 -5.674 1.00 98.62 80 ARG A N 1
ATOM 629 C CA . ARG A 1 80 ? -5.562 -0.243 -6.243 1.00 98.62 80 ARG A CA 1
ATOM 630 C C . ARG A 1 80 ? -4.268 -1.060 -6.301 1.00 98.62 80 ARG A C 1
ATOM 632 O O . ARG A 1 80 ? -3.646 -1.134 -7.360 1.00 98.62 80 ARG A O 1
ATOM 639 N N . ALA A 1 81 ? -3.886 -1.703 -5.195 1.00 98.69 81 ALA A N 1
ATOM 640 C CA . ALA A 1 81 ? -2.686 -2.541 -5.137 1.00 98.69 81 ALA A CA 1
ATOM 641 C C . ALA A 1 81 ? -2.774 -3.735 -6.101 1.00 98.69 81 ALA A C 1
ATOM 643 O O . ALA A 1 81 ? -1.827 -4.020 -6.831 1.00 98.69 81 ALA A O 1
ATOM 644 N N . TYR A 1 82 ? -3.928 -4.409 -6.142 1.00 98.69 82 TYR A N 1
ATOM 645 C CA . TYR A 1 82 ? -4.165 -5.531 -7.049 1.00 98.69 82 TYR A CA 1
ATOM 646 C C . TYR A 1 82 ? -4.031 -5.117 -8.515 1.00 98.69 82 TYR A C 1
ATOM 648 O O . TYR A 1 82 ? -3.303 -5.758 -9.268 1.00 98.69 82 TYR A O 1
ATOM 656 N N . GLN A 1 83 ? -4.690 -4.027 -8.914 1.00 98.56 83 GLN A N 1
ATOM 657 C CA . GLN A 1 83 ? -4.615 -3.525 -10.285 1.00 98.56 83 GLN A CA 1
ATOM 658 C C . GLN A 1 83 ? -3.171 -3.205 -10.674 1.00 98.56 83 GLN A C 1
ATOM 660 O O . GLN A 1 83 ? -2.743 -3.561 -11.768 1.00 98.56 83 GLN A O 1
ATOM 665 N N . TYR A 1 84 ? -2.393 -2.611 -9.767 1.00 98.44 84 TYR A N 1
ATOM 666 C CA . TYR A 1 84 ? -0.987 -2.330 -10.031 1.00 98.44 84 TYR A CA 1
ATOM 667 C C . TYR A 1 84 ? -0.162 -3.614 -10.242 1.00 98.44 84 TYR A C 1
ATOM 669 O O . TYR A 1 84 ? 0.579 -3.723 -11.218 1.00 98.44 84 TYR A O 1
ATOM 677 N N . LEU A 1 85 ? -0.346 -4.635 -9.395 1.00 98.38 85 LEU A N 1
ATOM 678 C CA . LEU A 1 85 ? 0.329 -5.930 -9.552 1.00 98.38 85 LEU A CA 1
ATOM 679 C C . LEU A 1 85 ? 0.020 -6.594 -10.900 1.00 98.38 85 LEU A C 1
ATOM 681 O O . LEU A 1 85 ? 0.931 -7.055 -11.583 1.00 98.38 85 LEU A O 1
ATOM 685 N N . ILE A 1 86 ? -1.246 -6.628 -11.310 1.00 97.88 86 ILE A N 1
ATOM 686 C CA . ILE A 1 86 ? -1.633 -7.299 -12.558 1.00 97.88 86 ILE A CA 1
ATOM 687 C C . ILE A 1 86 ? -1.210 -6.501 -13.797 1.00 97.88 86 ILE A C 1
ATOM 689 O O . ILE A 1 86 ? -0.874 -7.093 -14.821 1.00 97.88 86 ILE A O 1
ATOM 693 N N . ASN A 1 87 ? -1.205 -5.170 -13.718 1.00 97.38 87 ASN A N 1
ATOM 694 C CA . ASN A 1 87 ? -0.873 -4.330 -14.866 1.00 97.38 87 ASN A CA 1
ATOM 695 C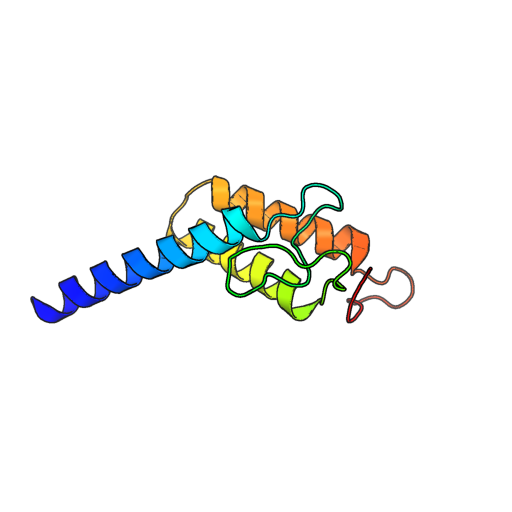 C . ASN A 1 87 ? 0.635 -4.204 -15.102 1.00 97.38 87 ASN A C 1
ATOM 697 O O . ASN A 1 87 ? 1.044 -4.159 -16.261 1.00 97.38 87 ASN A O 1
ATOM 701 N N . PHE A 1 88 ? 1.436 -4.157 -14.033 1.00 97.56 88 PHE A N 1
ATOM 702 C CA . PHE A 1 88 ? 2.866 -3.840 -14.123 1.00 97.56 88 PHE A CA 1
ATOM 703 C C . PHE A 1 88 ? 3.776 -4.997 -13.713 1.00 97.56 88 PHE A C 1
ATOM 705 O O . PHE A 1 88 ? 4.800 -5.209 -14.352 1.00 97.56 88 PHE A O 1
ATOM 712 N N . PHE A 1 89 ? 3.413 -5.770 -12.686 1.00 98.12 89 PHE A N 1
ATOM 713 C CA . PHE A 1 89 ? 4.281 -6.849 -12.207 1.00 98.12 89 PHE A CA 1
ATOM 714 C C . PHE A 1 89 ? 4.083 -8.172 -12.949 1.00 98.12 89 PHE A C 1
ATOM 716 O O . PHE A 1 89 ? 4.994 -8.998 -12.950 1.00 98.12 89 PHE A O 1
ATOM 723 N N . TRP A 1 90 ? 2.910 -8.409 -13.540 1.00 97.94 90 TRP A N 1
ATOM 724 C CA . TRP A 1 90 ? 2.621 -9.660 -14.240 1.00 97.94 90 TRP A CA 1
ATOM 725 C C . TRP A 1 90 ? 3.434 -9.797 -15.527 1.00 97.94 90 TRP A C 1
ATOM 727 O O . TRP A 1 90 ? 3.205 -9.080 -16.505 1.00 97.94 90 TRP A O 1
ATOM 737 N N . ASP A 1 91 ? 4.336 -10.777 -15.543 1.00 97.38 91 ASP A N 1
ATOM 738 C CA . ASP A 1 91 ? 5.080 -11.148 -16.741 1.00 97.38 91 ASP A CA 1
ATOM 739 C C . ASP A 1 91 ? 4.146 -11.917 -17.688 1.00 97.38 91 ASP A C 1
ATOM 741 O O . ASP A 1 91 ? 3.763 -13.063 -17.442 1.00 97.38 91 ASP A O 1
ATOM 745 N N . LYS A 1 92 ? 3.745 -11.269 -18.784 1.00 93.94 92 LYS A N 1
ATOM 746 C CA . LYS A 1 92 ? 2.834 -11.855 -19.780 1.00 93.94 92 LYS A CA 1
ATOM 747 C C . LYS A 1 92 ? 3.501 -12.914 -20.655 1.00 93.94 92 LYS A C 1
ATOM 749 O O . LYS A 1 92 ? 2.780 -13.688 -21.281 1.00 93.94 92 LYS A O 1
ATOM 754 N N . GLU A 1 93 ? 4.828 -12.937 -20.719 1.00 95.69 93 GLU A N 1
ATOM 755 C CA . GLU A 1 93 ? 5.585 -13.869 -21.553 1.00 95.69 93 GLU A CA 1
ATOM 756 C C . GLU A 1 93 ? 5.904 -15.151 -20.784 1.00 95.69 93 GLU A C 1
ATOM 758 O O . GLU A 1 93 ? 5.633 -16.247 -21.275 1.00 95.69 93 GLU A O 1
ATOM 763 N N . ASN A 1 94 ? 6.425 -15.019 -19.561 1.00 96.00 94 ASN A N 1
ATOM 764 C CA . ASN A 1 94 ? 6.892 -16.158 -18.763 1.00 96.00 94 ASN A CA 1
ATOM 765 C C . ASN A 1 94 ? 5.912 -16.576 -17.655 1.00 96.00 94 ASN A C 1
ATOM 767 O O . ASN A 1 94 ? 6.046 -17.664 -17.090 1.00 96.00 94 ASN A O 1
ATOM 771 N N . GLY A 1 95 ? 4.909 -15.745 -17.355 1.00 92.69 95 GLY A N 1
ATOM 772 C CA . GLY A 1 95 ? 4.028 -15.921 -16.205 1.00 92.69 95 GLY A CA 1
ATOM 773 C C . GLY A 1 95 ? 4.717 -15.598 -14.875 1.00 92.69 95 GLY A C 1
ATOM 774 O O . GLY A 1 95 ? 5.939 -15.513 -14.768 1.00 92.69 95 GLY A O 1
ATOM 775 N N . GLY A 1 96 ? 3.916 -15.435 -13.822 1.00 95.31 96 GLY A N 1
ATOM 776 C CA . GLY A 1 96 ? 4.422 -15.012 -12.517 1.00 95.31 96 GLY A CA 1
ATOM 777 C C . GLY A 1 96 ? 4.604 -13.497 -12.427 1.00 95.31 96 GLY A C 1
ATOM 778 O O . GLY A 1 96 ? 4.016 -12.739 -13.197 1.00 95.31 96 GLY A O 1
ATOM 779 N N . LEU A 1 97 ? 5.364 -13.055 -11.424 1.00 97.56 97 LEU A N 1
ATOM 780 C CA . LEU A 1 97 ? 5.541 -11.639 -11.106 1.00 97.56 97 LEU A CA 1
ATOM 781 C C . LEU A 1 97 ? 7.031 -11.282 -11.098 1.00 97.56 97 LEU A C 1
ATOM 783 O O . LEU A 1 97 ? 7.826 -11.999 -10.485 1.00 97.56 97 LEU A O 1
ATOM 787 N N . VAL A 1 98 ? 7.398 -10.176 -11.751 1.00 98.00 98 VAL A N 1
ATOM 788 C CA . VAL A 1 98 ? 8.774 -9.649 -11.741 1.00 98.00 98 VAL A CA 1
ATOM 789 C C . VAL A 1 98 ? 9.140 -9.084 -10.369 1.00 98.00 98 VAL A C 1
ATOM 791 O O . VAL A 1 98 ? 8.272 -8.753 -9.569 1.00 98.00 98 VAL A O 1
ATOM 794 N N . TRP A 1 99 ? 10.435 -8.982 -10.067 1.00 97.69 99 TRP A N 1
ATOM 795 C CA . TRP A 1 99 ? 10.906 -8.578 -8.737 1.00 97.69 99 TRP A CA 1
ATOM 796 C C . TRP A 1 99 ? 10.631 -7.105 -8.397 1.00 97.69 99 TRP A C 1
ATOM 798 O O . TRP A 1 99 ? 10.266 -6.792 -7.261 1.00 97.69 99 TRP A O 1
ATOM 808 N N . ALA A 1 100 ? 10.802 -6.212 -9.367 1.00 97.38 100 ALA A N 1
ATOM 809 C CA . ALA A 1 100 ? 10.606 -4.775 -9.233 1.00 97.38 100 ALA A CA 1
ATOM 810 C C . ALA A 1 100 ? 10.213 -4.171 -10.590 1.00 97.38 100 ALA A C 1
ATOM 812 O O . ALA A 1 100 ? 10.446 -4.798 -11.627 1.00 97.38 100 ALA A O 1
ATOM 813 N N . VAL A 1 101 ? 9.608 -2.986 -10.556 1.00 96.06 101 VAL A N 1
ATOM 814 C CA . VAL A 1 101 ? 9.250 -2.165 -11.722 1.00 96.06 101 VAL A CA 1
ATOM 815 C C . VAL A 1 101 ? 9.601 -0.699 -11.456 1.00 96.06 101 VAL A C 1
ATOM 817 O O . VAL A 1 101 ? 9.658 -0.292 -10.291 1.00 96.06 101 VAL A O 1
ATOM 820 N N . ASP A 1 102 ? 9.805 0.064 -12.529 1.00 82.25 102 ASP A N 1
ATOM 821 C CA . ASP A 1 102 ? 10.083 1.508 -12.497 1.00 82.25 102 ASP A CA 1
ATOM 822 C C . ASP A 1 102 ? 8.798 2.345 -12.362 1.00 82.25 102 ASP A C 1
ATOM 824 O O . ASP A 1 102 ? 7.790 2.021 -13.041 1.00 82.25 102 ASP A O 1
#

Foldseek 3Di:
DVVVVVVVVVVVVVLVVVVVLQLPQFADPPPFQGALDADPVSHGDPPRWNFPVVLVVQLVSLVVVCVPVVDVSSVVNNVRSVVCQVVFQADPPPGDGDGTGD

Nearest PDB structures (foldseek):
  3wkh-assembly1_A  TM=9.662E-01  e=1.107E-07  Rhodothermus marinus
  4z4l-assembly1_A  TM=9.359E-01  e=4.780E-07  Caldicellulosiruptor saccharolyticus DSM 8903
  3gt5-assembly1_A  TM=9.191E-01  e=5.453E-05  Xylella fastidiosa M23
  8h1l-assembly1_A  TM=8.459E-01  e=1.258E-04  Runella slithyformis
  2zbl-assembly1_B  TM=8.483E-01  e=5.048E-03  Salmonella enterica subsp. enterica serovar Typhimurium